Protein AF-A0A2N1NE37-F1 (afdb_monomer)

Sequence (78 aa):
MQGLFQQDIENFYTEREIETAKKQVEIESYMLRNGMLHRQKKEIVKYNIQKIAENVVPWNGTDAWKLSELLEKNNLFI

Nearest PDB structures (foldseek):
  2mtq-assembly1_A  TM=6.140E-01  e=7.950E+00  Escherichia coli BL21(DE3)

Solvent-accessible surface area (backbone atoms only — not comparable to full-atom values): 4596 Å² total; per-residue (Å²): 115,72,67,57,58,51,49,54,50,52,49,54,53,51,53,51,51,52,54,50,50,52,52,51,52,54,52,52,49,51,36,53,70,71,60,73,44,59,73,68,59,36,55,52,52,52,50,49,54,49,44,54,49,70,51,75,60,81,64,83,84,60,79,73,70,55,38,66,55,56,28,58,75,62,71,54,78,131

Secondary structure (DSSP, 8-state):
-HHHHHHHHHHHHHHHHHHHHHHHHHHHHHHHHTT---THHHHHHHHHHHHHHTT-S--TT-S---HHHHHHHTT---

Organism: NCBI:txid588596

Mean predicted aligned error: 8.1 Å

pLDDT: mean 78.56, std 12.34, range [51.41, 95.38]

Foldseek 3Di:
DVVVVVVVVVVVVLLVVLVVVVVVLVVLLVCLQVVVDDDPSNVVSLVVLVCVLVVVDVSPDDPCPPSVCSCVSNVNDD

Radius of gyration: 15.38 Å; Cα contacts (8 Å, |Δi|>4): 33; chains: 1; bounding box: 37×18×48 Å

Structure (mmCIF, N/CA/C/O backbone):
data_AF-A0A2N1NE37-F1
#
_entry.id   AF-A0A2N1NE37-F1
#
loop_
_atom_site.group_PDB
_atom_site.id
_atom_site.type_symbol
_atom_site.label_atom_id
_atom_site.label_alt_id
_atom_site.label_comp_id
_atom_site.label_asym_id
_atom_site.label_entity_id
_atom_site.label_seq_id
_atom_site.pdbx_PDB_ins_code
_atom_site.Cartn_x
_atom_site.Cartn_y
_atom_site.Cartn_z
_atom_site.occupancy
_atom_site.B_iso_or_equiv
_atom_site.auth_seq_id
_atom_site.auth_comp_id
_atom_site.auth_asym_id
_atom_site.auth_atom_id
_atom_site.pdbx_PDB_model_num
ATOM 1 N N . MET A 1 1 ? 21.869 2.368 -31.326 1.00 57.53 1 MET A N 1
ATOM 2 C CA . MET A 1 1 ? 21.618 1.005 -30.805 1.00 57.53 1 MET A CA 1
ATOM 3 C C . MET A 1 1 ? 21.939 0.881 -29.311 1.00 57.53 1 MET A C 1
ATOM 5 O O . MET A 1 1 ? 21.130 0.304 -28.610 1.00 57.53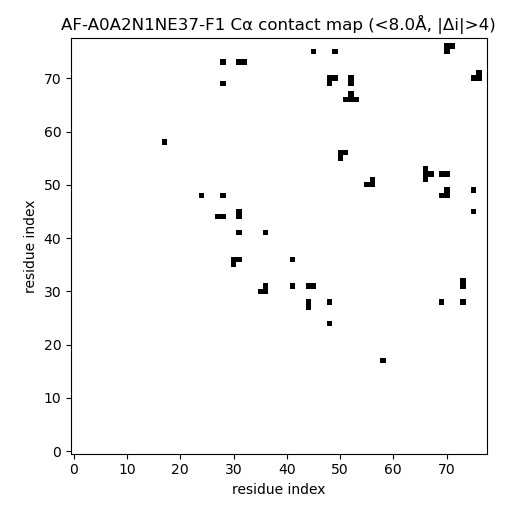 1 MET A O 1
ATOM 9 N N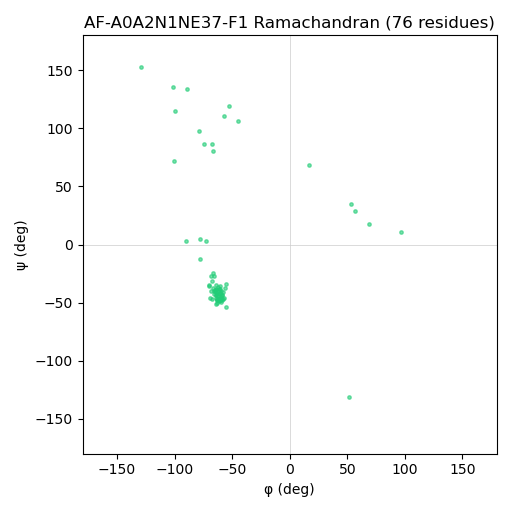 . GLN A 1 2 ? 23.030 1.471 -28.794 1.00 59.59 2 GLN A N 1
ATOM 10 C CA . GLN A 1 2 ? 23.336 1.484 -27.344 1.00 59.59 2 GLN A CA 1
ATOM 11 C C . GLN A 1 2 ? 22.272 2.187 -26.472 1.00 59.59 2 GLN A C 1
ATOM 13 O O . GLN A 1 2 ? 21.975 1.712 -25.386 1.00 59.59 2 GLN A O 1
ATOM 18 N N . GLY A 1 3 ? 21.646 3.265 -26.963 1.00 62.34 3 GLY A N 1
ATOM 19 C CA . GLY A 1 3 ? 20.598 3.979 -26.215 1.00 62.34 3 GLY A CA 1
ATOM 20 C C . GLY A 1 3 ? 19.281 3.210 -26.024 1.00 62.34 3 GLY A C 1
ATOM 21 O O . GLY A 1 3 ? 18.615 3.428 -25.023 1.00 62.34 3 GLY A O 1
ATOM 22 N N . LEU A 1 4 ? 18.933 2.283 -26.932 1.00 62.62 4 LEU A N 1
ATOM 23 C CA . LEU A 1 4 ? 17.745 1.426 -26.776 1.00 62.62 4 LEU A CA 1
ATOM 24 C C . LEU A 1 4 ? 17.940 0.431 -25.626 1.00 62.62 4 LEU A C 1
ATOM 26 O O . LEU A 1 4 ? 17.100 0.346 -24.743 1.00 62.62 4 LEU A O 1
ATOM 30 N N . PHE A 1 5 ? 19.106 -0.220 -25.571 1.00 69.19 5 PHE A N 1
ATOM 31 C CA . PHE A 1 5 ? 19.454 -1.128 -24.474 1.00 69.19 5 PHE A CA 1
ATOM 32 C C . PHE A 1 5 ? 19.486 -0.429 -23.109 1.00 69.19 5 PHE A C 1
ATOM 34 O O . PHE A 1 5 ? 19.066 -1.015 -22.118 1.00 69.19 5 PHE A O 1
ATOM 41 N N . GLN A 1 6 ? 19.970 0.814 -23.047 1.00 74.12 6 GLN A N 1
ATOM 42 C CA . GLN A 1 6 ? 19.986 1.599 -21.810 1.00 74.12 6 GLN A CA 1
ATOM 43 C C . GLN A 1 6 ? 18.559 1.886 -21.313 1.00 74.12 6 GLN A C 1
ATOM 45 O O . GLN A 1 6 ? 18.260 1.667 -20.142 1.00 74.12 6 GLN A O 1
ATOM 50 N N . GLN A 1 7 ? 17.673 2.313 -22.217 1.00 77.69 7 GLN A N 1
ATOM 51 C CA . GLN A 1 7 ? 16.278 2.607 -21.895 1.00 77.69 7 GLN A CA 1
ATOM 52 C C . GLN A 1 7 ? 15.507 1.347 -21.474 1.00 77.69 7 GLN A C 1
ATOM 54 O O . GLN A 1 7 ? 14.748 1.390 -20.511 1.00 77.69 7 GLN A O 1
ATOM 59 N N . ASP A 1 8 ? 15.736 0.213 -22.140 1.00 79.75 8 ASP A N 1
ATOM 60 C CA . ASP A 1 8 ? 15.107 -1.065 -21.786 1.00 79.75 8 ASP A CA 1
ATOM 61 C C . ASP A 1 8 ? 15.534 -1.544 -20.387 1.00 79.75 8 ASP A C 1
ATOM 63 O O . ASP A 1 8 ? 14.717 -2.056 -19.621 1.00 79.75 8 ASP A O 1
ATOM 67 N N . ILE A 1 9 ? 16.804 -1.333 -20.020 1.00 80.88 9 ILE A N 1
ATOM 68 C CA . ILE A 1 9 ? 17.320 -1.648 -18.682 1.00 80.88 9 ILE A CA 1
ATOM 69 C C . ILE A 1 9 ? 16.688 -0.734 -17.623 1.00 80.88 9 ILE A C 1
ATOM 71 O O . ILE A 1 9 ? 16.245 -1.220 -16.583 1.00 80.88 9 ILE A O 1
ATOM 75 N N . GLU A 1 10 ? 16.630 0.575 -17.871 1.00 83.50 10 GLU A N 1
ATOM 76 C CA . GLU A 1 10 ? 16.013 1.542 -16.952 1.00 83.50 10 GLU A CA 1
ATOM 77 C C . GLU A 1 10 ? 14.521 1.255 -16.742 1.00 83.50 10 GLU A C 1
ATOM 79 O O . GLU A 1 10 ? 14.049 1.238 -15.601 1.00 83.50 10 GLU A O 1
ATOM 84 N N . ASN A 1 11 ? 13.795 0.939 -17.818 1.00 82.75 11 ASN A N 1
ATOM 85 C CA . ASN A 1 11 ? 12.395 0.529 -17.751 1.00 82.75 11 ASN A CA 1
ATOM 86 C C . ASN A 1 11 ? 12.225 -0.741 -16.908 1.00 82.75 11 ASN A C 1
ATOM 88 O O . ASN A 1 11 ? 11.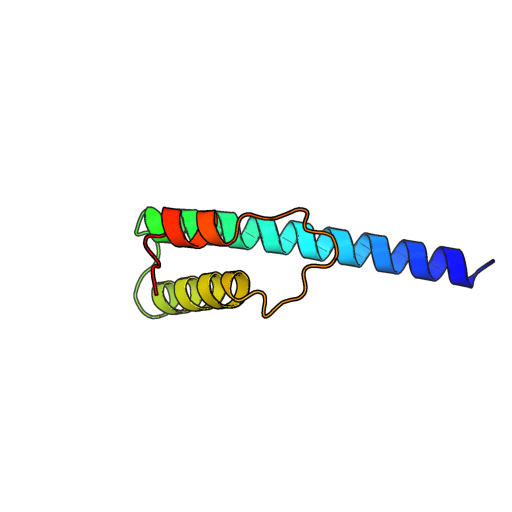395 -0.757 -16.002 1.00 82.75 11 ASN A O 1
ATOM 92 N N . PHE A 1 12 ? 13.056 -1.766 -17.132 1.00 83.38 12 PHE A N 1
ATOM 93 C CA . PHE A 1 12 ? 13.001 -3.017 -16.370 1.00 83.38 12 PHE A CA 1
ATOM 94 C C . PHE A 1 12 ? 13.163 -2.795 -14.858 1.00 83.38 12 PHE A C 1
ATOM 96 O O . PHE A 1 12 ? 12.405 -3.344 -14.055 1.00 83.38 12 PHE A O 1
ATOM 103 N N . TYR A 1 13 ? 14.145 -1.987 -14.446 1.00 84.06 13 TYR A N 1
ATOM 104 C CA . TYR A 1 13 ? 14.343 -1.699 -13.023 1.00 84.06 13 TYR A CA 1
ATOM 105 C C . TYR A 1 13 ? 13.205 -0.853 -12.449 1.00 84.06 13 TYR A C 1
ATOM 107 O O . TYR A 1 13 ? 12.727 -1.159 -11.357 1.00 84.06 13 TYR A O 1
ATOM 115 N N . THR A 1 14 ? 12.716 0.132 -13.205 1.00 82.94 14 THR A N 1
ATOM 116 C CA . THR A 1 14 ? 11.589 0.980 -12.795 1.00 82.94 14 THR A CA 1
ATOM 117 C C . THR A 1 14 ? 10.319 0.153 -12.578 1.00 82.94 14 THR A C 1
ATOM 119 O O . THR A 1 14 ? 9.664 0.274 -11.544 1.00 82.94 14 THR A O 1
ATOM 122 N N . GLU A 1 15 ? 9.983 -0.747 -13.504 1.00 82.56 15 GLU A N 1
ATOM 123 C CA . GLU A 1 15 ? 8.834 -1.653 -13.370 1.00 82.56 15 GLU A CA 1
ATOM 124 C C . GLU A 1 15 ? 8.955 -2.535 -12.125 1.00 82.56 15 GLU A C 1
ATOM 126 O O . GLU A 1 15 ? 8.005 -2.674 -11.351 1.00 82.56 15 GLU A O 1
ATOM 131 N N . ARG A 1 16 ? 10.149 -3.078 -11.874 1.00 84.81 16 ARG A N 1
ATOM 132 C CA . ARG A 1 16 ? 10.410 -3.925 -10.707 1.00 84.81 16 ARG A CA 1
ATOM 133 C C . ARG A 1 16 ? 10.281 -3.167 -9.385 1.00 84.81 16 ARG A C 1
ATOM 135 O O . ARG A 1 16 ? 9.769 -3.718 -8.404 1.00 84.81 16 ARG A O 1
ATOM 142 N N . GLU A 1 17 ? 10.743 -1.922 -9.333 1.00 84.81 17 GLU A N 1
ATOM 143 C CA . GLU A 1 17 ? 10.568 -1.044 -8.172 1.00 84.81 17 GLU A CA 1
ATOM 144 C C . GLU A 1 17 ? 9.086 -0.750 -7.927 1.00 84.81 17 GLU A C 1
ATOM 146 O O . GLU A 1 17 ? 8.615 -0.863 -6.792 1.00 84.81 17 GLU A O 1
ATOM 151 N N . ILE A 1 18 ? 8.328 -0.482 -8.994 1.00 80.81 18 ILE A N 1
ATOM 152 C CA . ILE A 1 18 ? 6.877 -0.281 -8.935 1.00 80.81 18 ILE A CA 1
ATOM 153 C C . ILE A 1 18 ? 6.164 -1.528 -8.396 1.00 80.81 18 ILE A C 1
ATOM 155 O O . ILE A 1 18 ? 5.336 -1.424 -7.489 1.00 80.81 18 ILE A O 1
ATOM 159 N N . GLU A 1 19 ? 6.480 -2.720 -8.904 1.00 82.88 19 GLU A N 1
ATOM 160 C CA . GLU A 1 19 ? 5.907 -3.975 -8.403 1.00 82.88 19 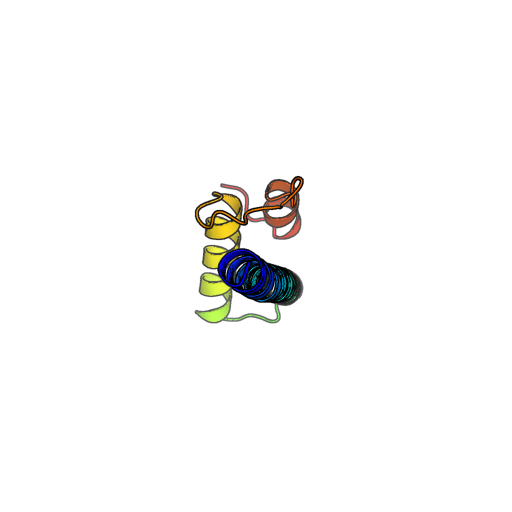GLU A CA 1
ATOM 161 C C . GLU A 1 19 ? 6.226 -4.218 -6.926 1.00 82.88 19 GLU A C 1
ATOM 163 O O . GLU A 1 19 ? 5.366 -4.650 -6.152 1.00 82.88 19 GLU A O 1
ATOM 168 N N . THR A 1 20 ? 7.466 -3.940 -6.527 1.00 86.19 20 THR A N 1
ATOM 169 C CA . THR A 1 20 ? 7.912 -4.097 -5.140 1.00 86.19 20 THR A CA 1
ATOM 170 C C . THR A 1 20 ? 7.150 -3.145 -4.223 1.00 86.19 20 THR A C 1
ATOM 172 O O . THR A 1 20 ? 6.650 -3.562 -3.176 1.00 86.19 20 THR A O 1
ATOM 175 N N . ALA A 1 21 ? 6.978 -1.892 -4.642 1.00 82.94 21 ALA A N 1
ATOM 176 C CA . ALA A 1 21 ? 6.213 -0.909 -3.892 1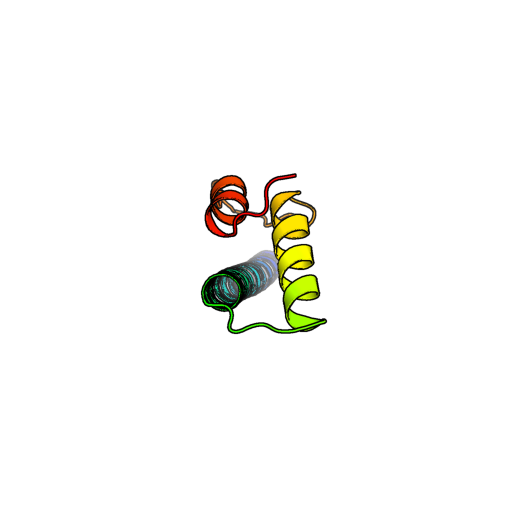.00 82.94 21 ALA A CA 1
ATOM 177 C C . ALA A 1 21 ? 4.723 -1.286 -3.783 1.00 82.94 21 ALA A C 1
ATOM 179 O O . ALA A 1 21 ? 4.147 -1.178 -2.701 1.00 82.94 21 ALA A O 1
ATOM 180 N N . LYS A 1 22 ? 4.107 -1.817 -4.850 1.00 79.81 22 LYS A N 1
ATOM 181 C CA . LYS A 1 22 ? 2.725 -2.338 -4.804 1.00 79.81 22 LYS A CA 1
ATOM 182 C C . LYS A 1 22 ? 2.562 -3.445 -3.761 1.00 79.81 22 LYS A C 1
ATOM 184 O O . LYS A 1 22 ? 1.637 -3.394 -2.951 1.00 79.81 22 LYS A O 1
ATOM 189 N N . LYS A 1 23 ? 3.482 -4.416 -3.739 1.00 85.56 23 LYS A N 1
ATOM 190 C CA . LYS A 1 23 ? 3.480 -5.509 -2.749 1.00 85.56 23 LYS A CA 1
ATOM 191 C C . LYS A 1 23 ? 3.634 -4.984 -1.323 1.00 85.56 23 LYS A C 1
ATOM 193 O O . LYS A 1 23 ? 2.949 -5.460 -0.421 1.00 85.56 23 LYS A O 1
ATOM 198 N N . GLN A 1 24 ? 4.489 -3.983 -1.117 1.00 88.38 24 GLN A N 1
ATOM 199 C CA . GLN A 1 24 ? 4.662 -3.355 0.192 1.00 88.38 24 GLN A CA 1
ATOM 200 C C . GLN A 1 24 ? 3.355 -2.721 0.693 1.00 88.38 24 GLN A C 1
ATOM 202 O O . GLN A 1 24 ? 2.952 -2.951 1.832 1.00 88.38 24 GLN A O 1
ATOM 207 N N . VAL A 1 25 ? 2.653 -1.983 -0.168 1.00 85.31 25 VAL A N 1
ATOM 208 C CA . VAL A 1 25 ? 1.369 -1.342 0.163 1.00 85.31 25 VAL A CA 1
ATOM 209 C C . VAL A 1 25 ? 0.292 -2.375 0.484 1.00 85.31 25 VAL A C 1
ATOM 211 O O . VAL A 1 25 ? -0.496 -2.182 1.410 1.00 85.31 25 VAL A O 1
ATOM 214 N N . GLU A 1 26 ? 0.260 -3.488 -0.248 1.00 87.00 26 GLU A N 1
ATOM 215 C CA . GLU A 1 26 ? -0.649 -4.594 0.045 1.00 87.00 26 GLU A CA 1
ATOM 216 C C . GLU A 1 26 ? -0.389 -5.181 1.442 1.00 87.00 26 GLU A C 1
ATOM 218 O O . GLU A 1 26 ? -1.323 -5.318 2.237 1.00 87.00 26 GLU A O 1
ATOM 223 N N . ILE A 1 27 ? 0.873 -5.452 1.787 1.00 90.75 27 ILE A N 1
ATOM 224 C CA . ILE A 1 27 ? 1.264 -5.953 3.113 1.00 90.75 27 ILE A CA 1
ATOM 225 C C . ILE A 1 27 ? 0.851 -4.968 4.214 1.00 90.75 27 ILE A C 1
ATOM 227 O O . ILE A 1 27 ? 0.215 -5.359 5.195 1.00 90.75 27 ILE A O 1
ATOM 231 N N . GLU A 1 28 ? 1.180 -3.687 4.054 1.00 91.62 28 GLU A N 1
ATOM 232 C CA . GLU A 1 28 ? 0.851 -2.642 5.027 1.00 91.62 28 GLU A CA 1
ATOM 233 C C . GLU A 1 28 ? -0.660 -2.470 5.198 1.00 91.62 28 GLU A C 1
ATOM 235 O O . GLU A 1 28 ? -1.148 -2.289 6.316 1.00 91.62 28 GLU A O 1
ATOM 240 N N . SER A 1 29 ? -1.418 -2.607 4.112 1.00 88.75 29 SER A N 1
ATOM 241 C CA . SER A 1 29 ? -2.874 -2.615 4.147 1.00 88.75 29 SER A CA 1
ATOM 242 C C . SER A 1 29 ? -3.426 -3.786 4.967 1.00 88.75 29 SER A C 1
ATOM 244 O O . SER A 1 29 ? -4.318 -3.583 5.794 1.00 88.75 29 SER A O 1
ATOM 246 N N . TYR A 1 30 ? -2.890 -4.998 4.802 1.00 90.75 30 TYR A N 1
ATOM 247 C CA . TYR A 1 30 ? -3.287 -6.133 5.640 1.00 90.75 30 TYR A CA 1
ATOM 248 C C . TYR A 1 30 ? -2.920 -5.914 7.110 1.00 90.75 30 TYR A C 1
ATOM 250 O O . TYR A 1 30 ? -3.748 -6.158 7.990 1.00 90.75 30 TYR A O 1
ATOM 258 N N . MET A 1 31 ? -1.720 -5.400 7.393 1.00 94.00 31 MET A N 1
ATOM 259 C CA . MET A 1 31 ? -1.305 -5.059 8.759 1.00 94.00 31 MET A CA 1
ATOM 260 C C . MET A 1 31 ? -2.233 -4.017 9.396 1.00 94.00 31 MET A C 1
ATOM 262 O O . MET A 1 31 ? -2.568 -4.129 10.578 1.00 94.00 31 MET A O 1
ATOM 266 N N . LEU A 1 32 ? -2.675 -3.020 8.623 1.00 92.81 32 LEU A N 1
ATOM 267 C CA . LEU A 1 32 ? -3.609 -1.995 9.080 1.00 92.81 32 LEU A CA 1
ATOM 268 C C . LEU A 1 32 ? -4.967 -2.600 9.462 1.00 92.81 32 LEU A C 1
ATOM 270 O O . LEU A 1 32 ? -5.457 -2.337 10.562 1.00 92.81 32 LEU A O 1
ATOM 274 N N . ARG A 1 33 ? -5.558 -3.425 8.588 1.00 88.56 33 ARG A N 1
ATOM 275 C CA . ARG A 1 33 ? -6.879 -4.050 8.816 1.00 88.56 33 ARG A CA 1
ATOM 276 C C . ARG A 1 33 ? -6.883 -5.044 9.959 1.00 88.56 33 ARG A C 1
ATOM 278 O O . ARG A 1 33 ? 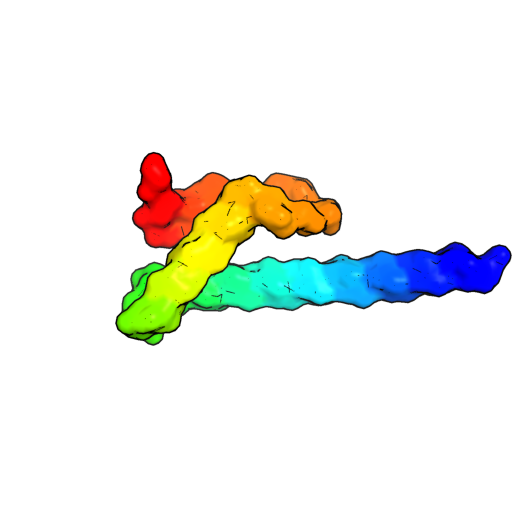-7.836 -5.084 10.727 1.00 88.56 33 ARG A O 1
ATOM 285 N N . ASN A 1 34 ? -5.800 -5.797 10.100 1.00 93.44 34 ASN A N 1
ATOM 286 C CA . ASN A 1 34 ? -5.643 -6.765 11.179 1.00 93.44 34 ASN A CA 1
ATOM 287 C C . ASN A 1 34 ? -5.265 -6.104 12.516 1.00 93.44 34 ASN A C 1
ATOM 289 O O . ASN A 1 34 ? -4.998 -6.801 13.490 1.00 93.44 34 ASN A O 1
ATOM 293 N N . GLY A 1 35 ? -5.209 -4.767 12.583 1.00 91.94 35 GLY A N 1
ATOM 294 C CA . GLY A 1 35 ? -4.909 -4.039 13.815 1.00 91.94 35 GLY A CA 1
ATOM 295 C C . GLY A 1 35 ? -3.467 -4.201 14.303 1.00 91.94 35 GLY A C 1
ATOM 296 O O . GLY A 1 35 ? -3.186 -3.900 15.459 1.00 91.94 35 GLY A O 1
ATOM 297 N N . MET A 1 36 ? -2.548 -4.641 13.437 1.00 95.38 36 MET A N 1
ATOM 298 C CA . MET A 1 36 ? -1.138 -4.889 13.772 1.00 95.38 36 MET A CA 1
ATOM 299 C C . MET A 1 36 ? -0.305 -3.600 13.862 1.00 95.38 36 MET A C 1
ATOM 301 O O . MET A 1 36 ? 0.833 -3.617 14.331 1.00 95.38 36 MET A O 1
ATOM 305 N N . LEU A 1 37 ? -0.849 -2.472 13.393 1.00 93.69 37 LEU A N 1
ATOM 306 C CA . LEU A 1 37 ? -0.197 -1.165 13.431 1.00 93.69 37 LEU A CA 1
ATOM 307 C C . LEU A 1 37 ? -0.737 -0.309 14.579 1.00 93.69 37 LEU A C 1
ATOM 309 O O . LEU A 1 37 ? -1.947 -0.171 14.774 1.00 93.69 37 LEU A O 1
ATOM 313 N N . HIS A 1 38 ? 0.174 0.344 15.300 1.00 91.75 38 HIS A N 1
ATOM 314 C CA . HIS A 1 38 ? -0.155 1.172 16.457 1.00 91.75 38 HIS A CA 1
ATOM 315 C C . HIS A 1 38 ? 0.479 2.560 16.367 1.00 91.75 38 HIS A C 1
ATOM 317 O O . HIS A 1 38 ? 1.559 2.735 15.793 1.00 91.75 38 HIS A O 1
ATOM 323 N N . ARG A 1 39 ? -0.173 3.540 17.007 1.00 93.50 39 ARG A N 1
ATOM 324 C CA . ARG A 1 39 ? 0.306 4.927 17.130 1.00 93.50 39 ARG A CA 1
ATOM 325 C C . ARG A 1 39 ? 0.677 5.506 15.754 1.00 93.50 39 ARG A C 1
ATOM 327 O O . ARG A 1 39 ? -0.076 5.358 14.798 1.00 93.50 39 ARG A O 1
ATOM 334 N N . GLN A 1 40 ? 1.854 6.118 15.652 1.00 93.19 40 GLN A N 1
ATOM 335 C CA . GLN A 1 40 ? 2.362 6.773 14.449 1.00 93.19 40 GLN A CA 1
ATOM 336 C C . GLN A 1 40 ? 2.418 5.842 13.234 1.00 93.19 40 GLN A C 1
ATOM 338 O O . GLN A 1 40 ? 2.080 6.272 12.139 1.00 93.19 40 GLN A O 1
ATOM 343 N N . LYS A 1 41 ? 2.764 4.557 13.410 1.00 92.00 41 LYS A N 1
ATOM 344 C CA . LYS A 1 41 ? 2.839 3.606 12.286 1.00 92.00 41 LYS A CA 1
ATOM 345 C C . LYS A 1 41 ? 1.489 3.434 11.591 1.00 92.00 41 LYS A C 1
ATOM 347 O O . LYS A 1 41 ? 1.438 3.348 10.371 1.00 92.00 41 LYS A O 1
ATOM 352 N N . LYS A 1 42 ? 0.398 3.420 12.365 1.00 93.50 42 LYS A N 1
ATOM 353 C CA . LYS A 1 42 ? -0.964 3.328 11.829 1.00 93.50 42 LYS A CA 1
ATOM 354 C C . LYS A 1 42 ? -1.295 4.543 10.964 1.00 93.50 42 LYS A C 1
ATOM 356 O O . LYS A 1 42 ? -1.788 4.380 9.856 1.00 93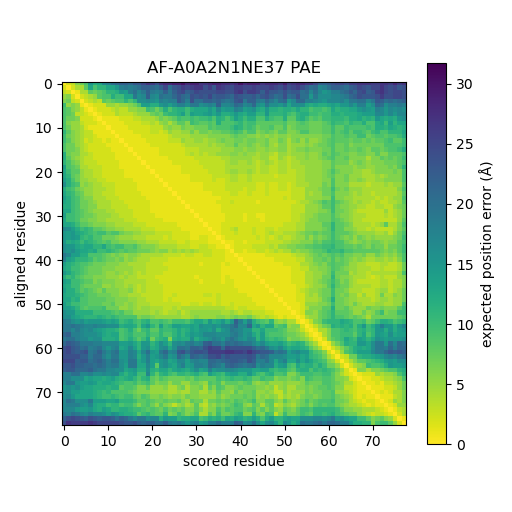.50 42 LYS A O 1
ATOM 361 N N . GLU A 1 43 ? -1.008 5.741 11.465 1.00 93.12 43 GLU A N 1
ATOM 362 C CA . GLU A 1 43 ? -1.337 6.986 10.764 1.00 93.12 43 GLU A CA 1
ATOM 363 C C . GLU A 1 43 ? -0.465 7.202 9.519 1.00 93.12 43 GLU A C 1
ATOM 365 O O . GLU A 1 43 ? -0.981 7.623 8.489 1.00 93.12 43 GLU A O 1
ATOM 370 N N . ILE A 1 44 ? 0.813 6.810 9.562 1.00 91.44 44 ILE A N 1
ATOM 371 C CA . ILE A 1 44 ? 1.702 6.830 8.389 1.00 91.44 44 ILE A CA 1
ATOM 372 C C . ILE A 1 44 ? 1.165 5.916 7.284 1.00 91.44 44 ILE A C 1
ATOM 374 O O . ILE A 1 44 ? 1.040 6.346 6.142 1.00 91.44 44 ILE A O 1
ATOM 378 N N . VAL A 1 45 ? 0.802 4.672 7.613 1.00 90.25 45 VAL A N 1
ATOM 379 C CA . VAL A 1 45 ? 0.294 3.723 6.611 1.00 90.25 45 VAL A CA 1
ATOM 380 C C . VAL A 1 45 ? -1.032 4.194 6.014 1.00 90.25 45 VAL A C 1
ATOM 382 O O . VAL A 1 45 ? -1.207 4.133 4.800 1.00 90.25 45 VAL A O 1
ATOM 385 N N . LYS A 1 46 ? -1.949 4.734 6.828 1.00 90.06 46 LYS A N 1
ATOM 386 C CA . LYS A 1 46 ? -3.185 5.343 6.312 1.00 90.06 46 LYS A CA 1
ATOM 387 C C . LYS A 1 46 ? -2.903 6.494 5.349 1.00 90.06 46 LYS A C 1
ATOM 389 O O . LYS A 1 46 ? -3.480 6.528 4.267 1.00 90.06 46 LYS A O 1
ATOM 394 N N . TYR A 1 47 ? -2.011 7.408 5.735 1.00 88.25 47 TYR A N 1
ATOM 395 C CA . TYR A 1 47 ? -1.622 8.545 4.905 1.00 88.25 47 TYR A CA 1
ATOM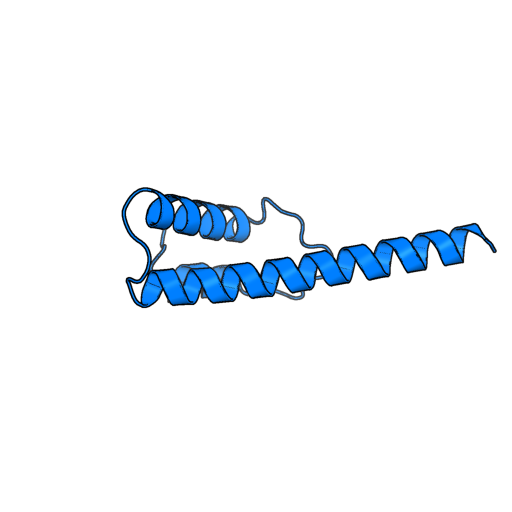 396 C C . TYR A 1 47 ? -1.009 8.089 3.575 1.00 88.25 47 TYR A C 1
ATOM 398 O O . TYR A 1 47 ? -1.391 8.588 2.519 1.00 88.25 47 TYR A O 1
ATOM 406 N N . ASN A 1 48 ? -0.116 7.097 3.609 1.00 84.94 48 ASN A N 1
ATOM 407 C CA . ASN A 1 48 ? 0.505 6.541 2.408 1.00 84.94 48 ASN A CA 1
ATOM 408 C C . ASN A 1 48 ? -0.539 5.915 1.473 1.00 84.94 48 ASN A C 1
ATOM 410 O O . ASN A 1 48 ? -0.546 6.222 0.282 1.00 84.94 48 ASN A O 1
ATOM 414 N N . ILE A 1 49 ? -1.453 5.095 2.008 1.00 84.50 49 ILE A N 1
ATOM 415 C CA . ILE A 1 49 ? -2.546 4.488 1.231 1.00 84.50 49 ILE A CA 1
ATOM 416 C C . ILE A 1 49 ? -3.418 5.575 0.591 1.00 84.50 49 ILE A C 1
ATOM 418 O O . ILE A 1 49 ? -3.740 5.476 -0.592 1.00 84.50 49 ILE A O 1
ATOM 422 N N . GLN A 1 50 ? -3.751 6.634 1.334 1.00 83.81 50 GLN A N 1
ATOM 423 C CA . GLN A 1 50 ? -4.527 7.756 0.809 1.00 83.81 50 GLN A CA 1
ATOM 424 C C . GLN A 1 50 ? -3.787 8.491 -0.318 1.00 83.81 50 GLN A C 1
ATOM 426 O O . GLN A 1 50 ? -4.370 8.730 -1.371 1.00 83.81 50 GLN A O 1
ATOM 431 N N . LYS A 1 51 ? -2.498 8.810 -0.149 1.00 79.81 51 LYS A N 1
ATOM 432 C CA . LYS A 1 51 ? -1.707 9.506 -1.180 1.00 79.81 51 LYS A CA 1
ATOM 433 C C . LYS A 1 51 ? -1.537 8.688 -2.453 1.00 79.81 51 LYS A C 1
ATOM 435 O O . LYS A 1 51 ? -1.546 9.244 -3.550 1.00 79.81 51 LYS A O 1
ATOM 440 N N . ILE A 1 52 ? -1.421 7.371 -2.311 1.00 77.62 52 ILE A N 1
ATOM 441 C CA . ILE A 1 52 ? -1.423 6.447 -3.444 1.00 77.62 52 ILE A CA 1
ATOM 442 C C . ILE A 1 52 ? -2.788 6.466 -4.135 1.00 77.62 52 ILE A C 1
ATOM 444 O O . ILE A 1 52 ? -2.840 6.533 -5.359 1.00 77.62 52 ILE A O 1
ATOM 448 N N . ALA A 1 53 ? -3.882 6.471 -3.368 1.00 75.25 53 ALA A N 1
ATOM 449 C CA . ALA A 1 53 ? -5.233 6.509 -3.914 1.00 75.25 53 ALA A CA 1
ATOM 450 C C . ALA A 1 53 ? -5.599 7.822 -4.618 1.00 75.25 53 ALA A C 1
ATOM 452 O O . ALA A 1 53 ? -6.329 7.810 -5.604 1.00 75.25 53 ALA A O 1
ATOM 453 N N . GLU A 1 54 ? -5.034 8.939 -4.169 1.00 75.88 54 GLU A N 1
ATOM 454 C CA . GLU A 1 54 ? -5.120 10.246 -4.831 1.00 75.88 54 GLU A CA 1
ATOM 455 C C . GLU A 1 54 ? -4.272 10.318 -6.120 1.00 75.88 54 GLU A C 1
ATOM 457 O O . GLU A 1 54 ? -4.211 11.365 -6.760 1.00 75.88 54 GLU A O 1
ATOM 462 N N . ASN A 1 55 ? -3.623 9.213 -6.516 1.00 70.19 55 ASN A N 1
ATOM 463 C CA . ASN A 1 55 ? -2.776 9.096 -7.703 1.00 70.19 55 ASN A CA 1
ATOM 464 C C . ASN A 1 55 ? -1.618 10.116 -7.724 1.00 70.19 55 ASN A C 1
ATOM 466 O O . ASN A 1 55 ? -1.156 10.534 -8.783 1.00 70.19 55 ASN A O 1
ATOM 470 N N . VAL A 1 56 ? -1.143 10.522 -6.537 1.00 62.38 56 VAL A N 1
ATOM 471 C CA . VAL A 1 56 ? -0.030 11.479 -6.376 1.00 62.38 56 VAL A CA 1
ATOM 472 C C . VAL A 1 56 ? 1.282 10.891 -6.904 1.00 62.38 56 VAL A C 1
ATOM 474 O O . VAL A 1 56 ? 2.166 11.625 -7.340 1.00 62.38 56 VAL A O 1
ATOM 477 N N . VAL A 1 57 ? 1.401 9.563 -6.887 1.00 61.00 57 VAL A N 1
ATOM 478 C CA . VAL A 1 57 ? 2.511 8.834 -7.500 1.00 61.00 57 VAL A CA 1
ATOM 479 C C . VAL A 1 57 ? 2.039 8.314 -8.858 1.00 61.00 57 VAL A C 1
ATOM 481 O O . VAL A 1 57 ? 1.144 7.467 -8.886 1.00 61.00 57 VAL A O 1
ATOM 484 N N . PRO A 1 58 ? 2.609 8.790 -9.980 1.00 62.22 58 PRO A N 1
ATOM 485 C CA . PRO A 1 58 ? 2.257 8.303 -11.304 1.00 62.22 58 PRO A CA 1
ATOM 486 C C . PRO A 1 58 ? 2.877 6.918 -11.494 1.00 62.22 58 PRO A C 1
ATOM 488 O O . PRO A 1 58 ? 3.987 6.775 -12.004 1.00 62.22 58 PRO A O 1
ATOM 491 N N . TRP A 1 59 ? 2.167 5.882 -11.048 1.00 64.38 59 TRP A N 1
ATOM 492 C CA . TRP A 1 59 ? 2.504 4.492 -11.335 1.00 64.38 59 TRP A CA 1
ATOM 493 C C . TRP A 1 59 ? 2.314 4.252 -12.841 1.00 64.38 59 TRP A C 1
ATOM 495 O O . TRP A 1 59 ? 1.268 3.776 -13.281 1.00 64.38 59 TRP A O 1
ATOM 505 N N . ASN A 1 60 ? 3.291 4.648 -13.662 1.00 55.41 60 ASN A N 1
ATOM 506 C CA . ASN A 1 60 ? 3.274 4.381 -15.098 1.00 55.41 60 ASN A CA 1
ATOM 507 C C . ASN A 1 60 ? 3.045 2.876 -15.310 1.00 55.41 60 ASN A C 1
ATOM 509 O O . ASN A 1 60 ? 3.814 2.052 -14.820 1.00 55.41 60 ASN A O 1
ATOM 513 N N . GLY A 1 61 ? 1.948 2.521 -15.985 1.00 55.34 61 GLY A N 1
ATOM 514 C CA . GLY A 1 61 ? 1.606 1.130 -16.298 1.00 55.34 61 GLY A CA 1
ATOM 515 C C . GLY A 1 61 ? 0.625 0.433 -15.349 1.00 55.34 61 GLY A C 1
ATOM 516 O O . GLY A 1 61 ? 0.438 -0.775 -15.463 1.00 55.34 61 GLY A O 1
ATOM 517 N N . THR A 1 62 ? -0.046 1.122 -14.422 1.00 52.09 62 THR A N 1
ATOM 518 C CA . THR A 1 62 ? -1.246 0.528 -13.811 1.00 52.09 62 THR A CA 1
ATOM 519 C C . THR A 1 62 ? -2.438 0.666 -14.745 1.00 52.09 62 THR A C 1
ATOM 521 O O . THR A 1 62 ? -3.147 1.670 -14.702 1.00 52.09 62 THR A O 1
ATOM 524 N N . ASP A 1 63 ? -2.727 -0.394 -15.500 1.00 52.28 63 ASP A N 1
ATOM 525 C C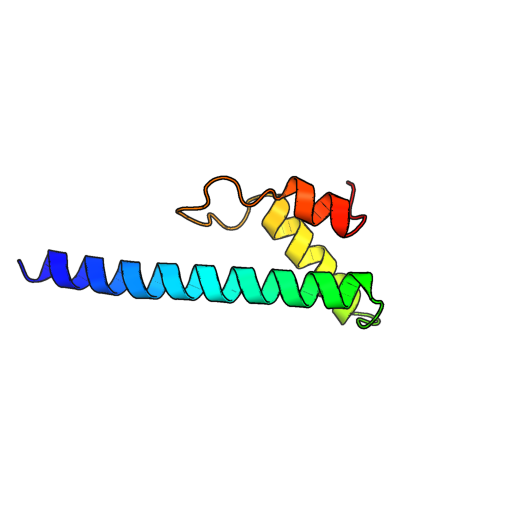A . ASP A 1 63 ? -4.117 -0.827 -15.629 1.00 52.28 63 ASP A CA 1
ATOM 526 C C . ASP A 1 63 ? -4.710 -0.803 -14.224 1.00 52.28 63 ASP A C 1
ATOM 528 O O . ASP A 1 63 ? -4.300 -1.592 -13.375 1.00 52.28 63 ASP A O 1
ATOM 532 N N . ALA A 1 64 ? -5.552 0.199 -13.965 1.00 51.41 64 ALA A N 1
ATOM 533 C CA . ALA A 1 64 ? -6.434 0.338 -12.817 1.00 51.41 64 ALA A CA 1
ATOM 534 C C . ALA A 1 64 ? -6.080 -0.576 -11.629 1.00 51.41 64 ALA A C 1
ATOM 536 O O . ALA A 1 64 ? -6.841 -1.486 -11.290 1.00 51.41 64 ALA A O 1
ATOM 537 N N . TRP A 1 65 ? -4.950 -0.335 -10.946 1.00 57.94 65 TRP A N 1
ATOM 538 C CA . TRP A 1 65 ? -4.890 -0.751 -9.551 1.00 57.94 65 TRP A CA 1
ATOM 539 C C . TRP A 1 65 ? -6.075 -0.027 -8.934 1.00 57.94 65 TRP A C 1
ATOM 541 O O . TRP A 1 65 ? -6.111 1.200 -8.982 1.00 57.94 65 TRP A O 1
ATOM 551 N N . LYS A 1 66 ? -7.122 -0.755 -8.534 1.00 65.62 66 LYS A N 1
ATOM 552 C CA . LYS A 1 66 ? -8.357 -0.134 -8.060 1.00 65.62 66 LYS A CA 1
ATOM 553 C C . LYS A 1 66 ? -8.033 0.560 -6.746 1.00 65.62 66 LYS A C 1
ATOM 555 O O . LYS A 1 66 ? -8.156 -0.003 -5.667 1.00 65.62 66 LYS A O 1
ATOM 560 N N . LEU A 1 67 ? -7.574 1.797 -6.846 1.00 66.56 67 LEU A N 1
ATOM 561 C CA . LEU A 1 67 ? -7.272 2.679 -5.731 1.00 66.56 67 LEU A CA 1
ATOM 562 C C . LEU A 1 67 ? -8.509 2.828 -4.835 1.00 66.56 67 LEU A C 1
ATOM 564 O O . LEU A 1 67 ? -8.400 2.826 -3.611 1.00 66.56 67 LEU A O 1
ATOM 568 N N . SER A 1 68 ? -9.693 2.814 -5.455 1.00 66.56 68 SER A N 1
ATOM 569 C CA . SER A 1 68 ? -10.987 2.707 -4.783 1.00 66.56 68 SER A CA 1
ATOM 570 C C . SER A 1 68 ? -11.117 1.446 -3.921 1.00 66.56 68 SER A C 1
ATOM 572 O O . SER A 1 68 ? -11.598 1.530 -2.800 1.00 66.56 68 SER A O 1
ATOM 574 N N . GLU A 1 69 ? -10.635 0.294 -4.392 1.00 74.81 69 GLU A N 1
ATOM 575 C CA . GLU A 1 69 ? -10.648 -0.972 -3.651 1.00 74.81 69 GLU A CA 1
ATOM 576 C C . GLU A 1 69 ? -9.665 -0.939 -2.469 1.00 74.81 69 GLU A C 1
ATOM 578 O O . GLU A 1 69 ? -9.945 -1.496 -1.410 1.00 74.81 69 GLU A O 1
ATOM 583 N N . LEU A 1 70 ? -8.524 -0.255 -2.603 1.00 74.75 70 LEU A N 1
ATOM 584 C CA . LEU A 1 70 ? -7.600 -0.023 -1.488 1.00 74.75 70 LEU A CA 1
ATOM 585 C C . LEU A 1 70 ? -8.248 0.823 -0.387 1.00 74.75 70 LEU A C 1
ATOM 587 O O . LEU A 1 70 ? -8.167 0.453 0.784 1.00 74.75 70 LEU A O 1
ATOM 591 N N . LEU A 1 71 ? -8.895 1.931 -0.743 1.00 75.94 71 LEU A N 1
ATOM 592 C CA . LEU A 1 71 ? -9.586 2.794 0.216 1.00 75.94 71 LEU A CA 1
ATOM 593 C C . LEU A 1 71 ? -10.753 2.068 0.892 1.00 75.94 71 LEU A C 1
ATOM 595 O O . LEU A 1 71 ? -10.799 2.002 2.123 1.00 75.94 71 LEU A O 1
ATOM 599 N N . GLU A 1 72 ? -11.628 1.449 0.095 1.00 80.62 72 GLU A N 1
ATOM 600 C CA . GLU A 1 72 ? -12.798 0.702 0.564 1.00 80.62 72 GLU A CA 1
ATOM 601 C C . GLU A 1 72 ? -12.389 -0.387 1.547 1.00 80.62 72 GLU A C 1
ATOM 603 O O . GLU A 1 72 ? -12.839 -0.422 2.692 1.00 80.62 72 GLU A O 1
ATOM 608 N N . LYS A 1 73 ? -11.457 -1.248 1.139 1.00 80.19 73 LYS A N 1
ATOM 609 C CA . LYS A 1 73 ? -11.075 -2.377 1.969 1.00 80.19 73 LYS A CA 1
ATOM 610 C C . LYS A 1 73 ? -10.360 -1.949 3.266 1.00 80.19 73 LYS A C 1
ATOM 612 O O . LYS A 1 73 ? -10.364 -2.708 4.232 1.00 80.19 73 LYS A O 1
ATOM 617 N N . ASN A 1 74 ? -9.722 -0.775 3.313 1.00 78.25 74 ASN A N 1
ATOM 618 C CA . ASN A 1 74 ? -9.110 -0.239 4.539 1.00 78.25 74 ASN A CA 1
ATOM 619 C C . ASN A 1 74 ? -10.060 0.633 5.377 1.00 78.25 74 ASN A C 1
ATOM 621 O O . ASN A 1 74 ? -9.629 1.157 6.406 1.00 78.25 74 ASN A O 1
ATOM 625 N N . ASN A 1 75 ? -11.328 0.777 4.973 1.00 81.75 75 ASN A N 1
ATOM 626 C CA . ASN A 1 75 ? -12.294 1.704 5.569 1.00 81.75 75 ASN A CA 1
ATOM 627 C C . ASN A 1 75 ? -11.769 3.149 5.624 1.00 81.75 75 ASN A C 1
ATOM 629 O O . ASN A 1 75 ? -12.013 3.881 6.584 1.00 81.75 75 ASN A O 1
ATOM 633 N N . LEU A 1 76 ? -11.000 3.541 4.608 1.00 74.94 76 LEU A N 1
ATOM 634 C CA . LEU A 1 76 ? -10.460 4.885 4.443 1.00 74.94 76 LEU A CA 1
ATOM 635 C C . LEU A 1 76 ? -11.331 5.615 3.424 1.00 74.94 76 LEU A C 1
ATOM 637 O O . LEU A 1 76 ? -10.943 5.795 2.277 1.00 74.94 76 LEU A O 1
ATOM 641 N N . PHE A 1 77 ? -12.544 5.972 3.833 1.00 66.38 77 PHE A N 1
ATOM 642 C CA . PHE A 1 77 ? -13.418 6.838 3.045 1.00 66.38 77 PHE A CA 1
ATOM 643 C C . PHE A 1 77 ? -13.127 8.294 3.424 1.00 66.38 77 PHE A C 1
ATOM 645 O O . PHE A 1 77 ? -12.983 8.594 4.612 1.00 66.38 77 PHE A O 1
ATOM 652 N N . ILE A 1 78 ? -12.982 9.159 2.417 1.00 54.84 78 ILE A N 1
ATOM 653 C CA . ILE A 1 78 ? -12.846 10.615 2.580 1.00 54.84 78 ILE A CA 1
ATOM 654 C C . ILE A 1 78 ? -14.244 11.221 2.688 1.00 54.84 78 ILE A C 1
ATOM 656 O O . ILE A 1 78 ? -15.109 10.800 1.886 1.00 54.84 78 ILE A O 1
#